Protein AF-A0A9E3A0W8-F1 (afdb_monomer)

Radius of gyration: 18.2 Å; Cα contacts (8 Å, |Δi|>4): 150; chains: 1; bounding box: 47×39×43 Å

Nearest PDB structures (foldseek):
  2xev-assembly1_A  TM=6.166E-01  e=9.608E-02  Xanthomonas campestris
  2yq8-assembly1_A  TM=6.195E-01  e=2.662E-01  Homo sapiens
  8rte-assembly1_B  TM=5.920E-01  e=1.754E+00  Bacillus phage phi105
  8rte-assembly1_A  TM=5.473E-01  e=1.584E+00  Bacillus phage phi105
  3u3w-assembly1_B  TM=3.794E-01  e=1.505E+00  Bacillus thuringiensis Bt407

Structure (mmCIF, N/CA/C/O backbone):
data_AF-A0A9E3A0W8-F1
#
_entry.id   AF-A0A9E3A0W8-F1
#
loop_
_atom_site.group_PDB
_atom_site.id
_atom_site.type_symbol
_atom_site.label_atom_id
_atom_site.labe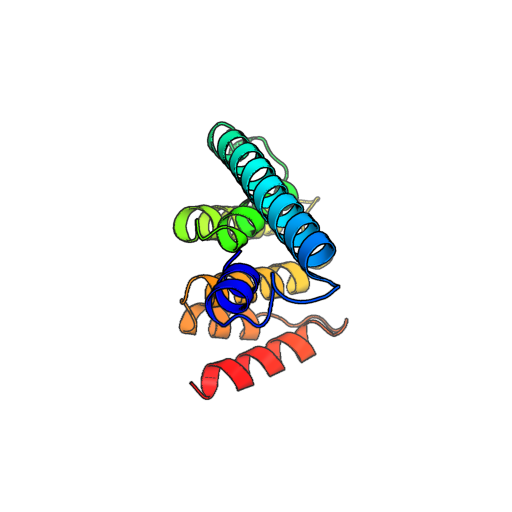l_alt_id
_atom_site.label_comp_id
_atom_site.label_asym_id
_atom_site.label_entity_id
_atom_site.label_seq_id
_atom_site.pdbx_PDB_ins_code
_atom_site.Cartn_x
_atom_site.Cartn_y
_atom_site.Cartn_z
_atom_site.occupancy
_atom_site.B_iso_or_equiv
_atom_site.auth_seq_id
_atom_site.auth_comp_id
_atom_site.auth_asym_id
_atom_site.auth_atom_id
_atom_site.pdbx_PDB_model_num
ATOM 1 N N . ALA A 1 1 ? -13.339 4.392 9.571 1.00 54.12 1 ALA A N 1
ATOM 2 C CA . ALA A 1 1 ? -14.735 4.659 9.998 1.00 54.12 1 ALA A CA 1
ATOM 3 C C . ALA A 1 1 ? -15.649 3.419 9.980 1.00 54.12 1 ALA A C 1
ATOM 5 O O . ALA A 1 1 ? -16.328 3.184 10.971 1.00 54.12 1 ALA A O 1
ATOM 6 N N . ARG A 1 2 ? -15.629 2.569 8.933 1.00 58.00 2 ARG A N 1
ATOM 7 C CA . ARG A 1 2 ? -16.637 1.497 8.716 1.00 58.00 2 ARG A CA 1
ATOM 8 C C . ARG A 1 2 ? -16.939 0.543 9.889 1.00 58.00 2 ARG A C 1
ATOM 10 O O . ARG A 1 2 ? -18.065 0.070 9.966 1.00 58.00 2 ARG A O 1
ATOM 17 N N . VAL A 1 3 ? -15.990 0.223 10.772 1.00 57.41 3 VAL A N 1
ATOM 18 C CA . VAL A 1 3 ? -16.227 -0.721 11.891 1.00 57.41 3 VAL A CA 1
ATOM 19 C C . VAL A 1 3 ? -16.874 -0.042 13.105 1.00 57.41 3 VAL A C 1
ATOM 21 O O . VAL A 1 3 ? -17.773 -0.613 13.714 1.00 57.41 3 VAL A O 1
ATOM 24 N N . ILE A 1 4 ? -16.473 1.192 13.424 1.00 57.75 4 ILE A N 1
ATOM 25 C CA . ILE A 1 4 ? -17.001 1.944 14.576 1.00 57.75 4 ILE A CA 1
ATOM 26 C C . ILE A 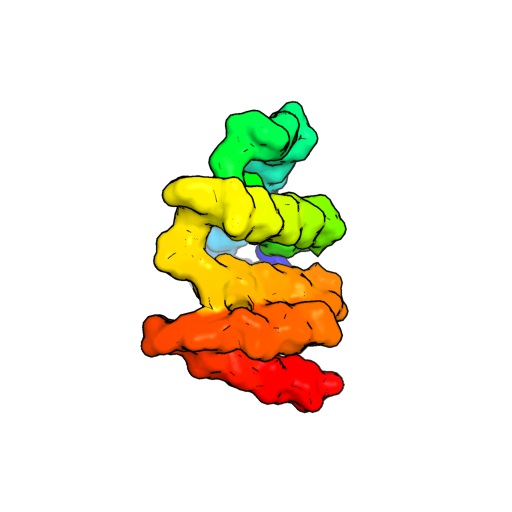1 4 ? -18.465 2.324 14.333 1.00 57.75 4 ILE A C 1
ATOM 28 O O . ILE A 1 4 ? -19.300 2.150 15.217 1.00 57.75 4 ILE A O 1
ATOM 32 N N . ASP A 1 5 ? -18.794 2.769 13.117 1.00 60.03 5 ASP A N 1
ATOM 33 C CA . ASP A 1 5 ? -20.168 3.136 12.763 1.00 60.03 5 ASP A CA 1
ATOM 34 C C . ASP A 1 5 ? -21.115 1.928 12.803 1.00 60.03 5 ASP A C 1
ATOM 36 O O . ASP A 1 5 ? -22.230 2.038 13.311 1.00 60.03 5 ASP A O 1
ATOM 40 N N . LYS A 1 6 ? -20.649 0.748 12.367 1.00 59.41 6 LYS A N 1
ATOM 41 C CA . LYS A 1 6 ? -21.406 -0.508 12.489 1.00 59.41 6 LYS A CA 1
ATOM 42 C C . LYS A 1 6 ? -21.634 -0.913 13.948 1.00 59.41 6 LYS A C 1
ATOM 44 O O . LYS A 1 6 ? -22.727 -1.356 14.280 1.00 59.41 6 LYS A O 1
ATOM 49 N N . GLY A 1 7 ? -20.645 -0.724 14.826 1.00 57.78 7 GLY A N 1
ATOM 50 C CA . GLY A 1 7 ? -20.797 -0.993 16.261 1.00 57.78 7 GLY A CA 1
ATOM 51 C C . GLY A 1 7 ? -21.813 -0.071 16.948 1.00 57.78 7 GLY A C 1
ATOM 52 O O . GLY A 1 7 ? -22.552 -0.521 17.816 1.00 57.78 7 GLY A O 1
ATOM 53 N N . TYR A 1 8 ? -21.906 1.192 16.519 1.00 57.50 8 TYR A N 1
ATOM 54 C CA . TYR A 1 8 ? -22.933 2.134 16.982 1.00 57.50 8 TYR A CA 1
ATOM 55 C C . TYR A 1 8 ? -24.331 1.793 16.454 1.00 57.50 8 TYR A C 1
ATOM 57 O O . TYR A 1 8 ? -25.293 1.812 17.216 1.00 57.50 8 TYR A O 1
ATOM 65 N N . GLN A 1 9 ? -24.454 1.455 15.166 1.00 62.62 9 GLN A N 1
ATOM 66 C CA . GLN A 1 9 ? -25.736 1.052 14.574 1.00 62.62 9 GLN A CA 1
ATOM 67 C C . GLN A 1 9 ? -26.283 -0.246 15.178 1.00 62.62 9 GLN A C 1
ATOM 69 O O . GLN A 1 9 ? -27.491 -0.386 15.327 1.00 62.62 9 GLN A O 1
ATOM 74 N N . ALA A 1 10 ? -25.403 -1.171 15.562 1.00 67.25 10 ALA A N 1
ATOM 75 C CA . ALA A 1 10 ? -25.775 -2.408 16.239 1.00 67.25 10 ALA A CA 1
ATOM 76 C C . ALA A 1 10 ? -26.041 -2.237 17.752 1.00 67.25 10 ALA A C 1
ATOM 78 O O . ALA A 1 10 ? -26.285 -3.226 18.435 1.00 67.25 10 ALA A O 1
ATOM 79 N N . GLY A 1 11 ? -25.948 -1.017 18.303 1.00 53.78 11 GLY A N 1
ATOM 80 C CA . GLY A 1 11 ? -26.167 -0.742 19.732 1.00 53.78 11 GLY A CA 1
ATOM 81 C C . GLY A 1 11 ? -25.083 -1.281 20.678 1.00 53.78 11 GLY A C 1
ATOM 82 O O . GLY A 1 11 ? -25.198 -1.110 21.891 1.00 53.78 11 GLY A O 1
ATOM 83 N N . LEU A 1 12 ? -24.027 -1.894 20.130 1.00 56.53 12 LEU A N 1
ATOM 84 C CA . LEU A 1 12 ? -22.868 -2.444 20.847 1.00 56.53 12 LEU A CA 1
ATOM 85 C C . LEU A 1 12 ? -21.908 -1.347 21.340 1.00 56.53 12 LEU A C 1
ATOM 87 O O . LEU A 1 12 ? -21.158 -1.556 22.288 1.00 56.53 12 LEU A O 1
ATOM 91 N N . LEU A 1 13 ? -21.920 -0.179 20.690 1.00 44.94 13 LEU A N 1
ATOM 92 C CA . LEU A 1 13 ? -21.174 1.021 21.070 1.00 44.94 13 LEU A CA 1
ATOM 93 C C . LEU A 1 13 ? -22.152 2.188 21.270 1.00 44.94 13 LEU A C 1
ATOM 95 O O . LEU A 1 13 ? -23.168 2.282 20.588 1.00 44.94 13 LEU A O 1
ATOM 99 N N . GLY A 1 14 ? -21.833 3.113 22.179 1.00 55.09 14 GLY A N 1
ATOM 100 C CA . GLY A 1 14 ? -22.675 4.286 22.462 1.00 55.09 14 GLY A CA 1
ATOM 101 C C . GLY A 1 14 ? -23.791 4.097 23.495 1.00 55.09 14 GLY A C 1
ATOM 102 O O . GLY A 1 14 ? -24.554 5.033 23.712 1.00 55.09 14 GLY A O 1
ATOM 103 N N . THR A 1 15 ? -23.862 2.941 24.155 1.00 54.00 15 THR A N 1
ATOM 104 C CA . THR A 1 15 ? -24.826 2.618 25.221 1.00 54.00 15 THR A CA 1
ATOM 105 C C . THR A 1 15 ? -24.088 2.167 26.497 1.00 54.00 15 THR A C 1
ATOM 107 O O . THR A 1 15 ? -22.899 1.843 26.446 1.00 54.00 15 THR A O 1
ATOM 110 N N . GLY A 1 16 ? -24.758 2.195 27.657 1.00 59.03 16 GLY A N 1
ATOM 111 C CA . GLY A 1 16 ? -24.183 1.772 28.946 1.00 59.03 16 GLY A CA 1
ATOM 112 C C . GLY A 1 16 ? -23.127 2.723 29.539 1.00 59.03 16 GLY A C 1
ATOM 113 O O . GLY A 1 16 ? -22.932 3.841 29.062 1.00 59.03 16 GLY A O 1
ATOM 114 N N . ALA A 1 17 ? -22.438 2.280 30.598 1.00 63.41 17 ALA A N 1
ATOM 115 C CA . ALA A 1 17 ? -21.474 3.094 31.356 1.00 63.41 17 ALA A CA 1
ATOM 116 C C . ALA A 1 17 ? -20.284 3.606 30.511 1.00 63.41 17 ALA A C 1
ATOM 118 O O . ALA A 1 17 ? -19.724 4.663 30.799 1.00 63.41 17 ALA A O 1
ATOM 119 N N . ASP A 1 18 ? -19.944 2.905 29.425 1.00 46.25 18 ASP A N 1
ATOM 120 C CA . ASP A 1 18 ? -18.837 3.246 28.522 1.00 46.25 18 ASP A CA 1
AT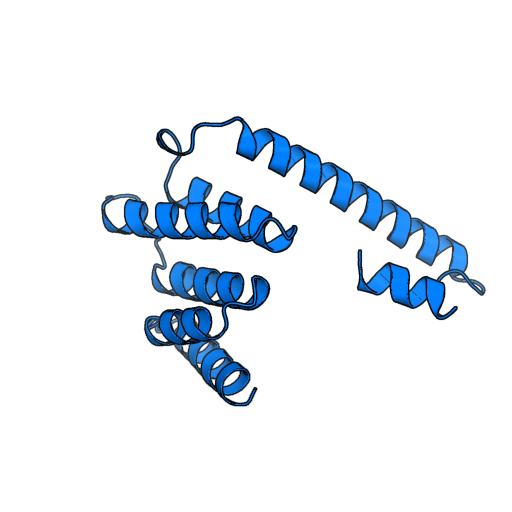OM 121 C C . ASP A 1 18 ? -19.245 4.129 27.326 1.00 46.25 18 ASP A C 1
ATOM 123 O O . ASP A 1 18 ? -18.412 4.461 26.474 1.00 46.25 18 ASP A O 1
ATOM 127 N N . ALA A 1 19 ? -20.505 4.576 27.246 1.00 60.28 19 ALA A N 1
ATOM 128 C CA . ALA A 1 19 ? -21.015 5.381 26.129 1.00 60.28 19 ALA A CA 1
ATOM 129 C C . ALA A 1 19 ? -20.176 6.646 25.853 1.00 60.28 19 ALA A C 1
ATOM 131 O O . ALA A 1 19 ? -19.894 6.977 24.696 1.00 60.28 19 ALA A O 1
ATOM 132 N N . ALA A 1 20 ? -19.706 7.323 26.906 1.00 59.31 20 ALA A N 1
ATOM 133 C CA . ALA A 1 20 ? -18.848 8.502 26.786 1.00 59.31 20 ALA A CA 1
ATOM 134 C C . ALA A 1 20 ? -17.466 8.173 26.186 1.00 59.31 20 ALA A C 1
ATOM 136 O O . ALA A 1 20 ? -16.915 8.958 25.409 1.00 59.31 20 ALA A O 1
ATOM 137 N N . ARG A 1 21 ? -16.911 6.995 26.501 1.00 53.12 21 ARG A N 1
ATOM 138 C CA . ARG A 1 21 ? -15.635 6.511 25.955 1.00 53.12 21 ARG A CA 1
ATOM 139 C C . ARG A 1 21 ? -15.777 6.131 24.482 1.00 53.12 21 ARG A C 1
ATOM 141 O O . ARG A 1 21 ? -14.936 6.521 23.672 1.00 53.12 21 ARG A O 1
ATOM 148 N N . HIS A 1 22 ? -16.870 5.461 24.120 1.00 50.28 22 HIS A N 1
ATOM 149 C CA . HIS A 1 22 ? -17.211 5.165 22.727 1.00 50.28 22 HIS A CA 1
ATOM 150 C C . HIS A 1 22 ? -17.361 6.446 21.894 1.00 50.28 22 HIS A C 1
ATOM 152 O O . HIS A 1 22 ? -16.856 6.513 20.771 1.00 50.28 22 HIS A O 1
ATOM 158 N N . LYS A 1 23 ? -17.968 7.500 22.465 1.00 63.41 23 LYS A N 1
ATOM 159 C CA . LYS A 1 23 ? -18.143 8.781 21.768 1.00 63.41 23 LYS A CA 1
ATOM 160 C C . LYS A 1 23 ? -16.798 9.443 21.472 1.00 63.41 23 LYS A C 1
ATOM 162 O O . LYS A 1 23 ? -16.567 9.863 20.344 1.00 63.41 23 LYS A O 1
ATOM 167 N N . ARG A 1 24 ? -15.878 9.459 22.444 1.00 62.81 24 ARG A N 1
ATOM 168 C CA . ARG A 1 24 ? -14.511 9.973 22.243 1.00 62.81 24 ARG A CA 1
ATOM 169 C C . ARG A 1 24 ? -13.755 9.206 21.156 1.00 62.81 24 ARG A C 1
ATOM 171 O O . ARG A 1 24 ? -13.063 9.827 20.359 1.00 62.81 24 ARG A O 1
ATOM 178 N N . LEU A 1 25 ? -13.907 7.880 21.092 1.00 57.44 25 LEU A N 1
ATOM 179 C CA . LEU A 1 25 ? -13.308 7.062 20.030 1.00 57.44 25 LEU A CA 1
ATOM 180 C C . LEU A 1 25 ? -13.886 7.394 18.648 1.00 57.44 25 LEU A C 1
ATOM 182 O O . LEU A 1 25 ? -13.133 7.488 17.680 1.00 57.44 25 LEU A O 1
ATOM 186 N N . LYS A 1 26 ? -15.202 7.614 18.553 1.00 60.38 26 LYS A N 1
ATOM 187 C CA . LYS A 1 26 ? -15.855 8.045 17.311 1.00 60.38 26 LYS A CA 1
ATOM 188 C C . LYS A 1 26 ? -15.375 9.429 16.867 1.00 60.38 26 LYS A C 1
ATOM 190 O O . LYS A 1 26 ? -15.027 9.598 15.701 1.00 60.38 26 LYS A O 1
ATOM 195 N N . ASP A 1 27 ? -15.302 10.384 17.791 1.00 67.62 27 ASP A N 1
ATOM 196 C CA . ASP A 1 27 ? -14.845 11.751 17.516 1.00 67.62 27 ASP A CA 1
ATOM 197 C C . ASP A 1 27 ? -13.364 11.764 17.077 1.00 67.62 27 ASP A C 1
ATOM 199 O O . ASP A 1 27 ? -13.007 12.435 16.109 1.00 67.62 27 ASP A O 1
ATOM 203 N N . LEU A 1 28 ? -12.512 10.950 17.715 1.00 55.12 28 LEU A N 1
ATOM 204 C CA . LEU A 1 28 ? -11.114 10.755 17.313 1.00 55.12 28 LEU A CA 1
ATOM 205 C C . LEU A 1 28 ? -11.013 10.155 15.902 1.00 55.12 28 LEU A C 1
ATOM 207 O O . LEU A 1 28 ? -10.245 10.637 15.074 1.00 55.12 28 LEU A O 1
ATOM 211 N N . ALA A 1 29 ? -11.812 9.130 15.600 1.00 55.47 29 ALA A N 1
ATOM 212 C CA . ALA A 1 29 ? -11.834 8.518 14.276 1.00 55.47 29 ALA A CA 1
ATOM 213 C C . ALA A 1 29 ? -12.311 9.500 13.192 1.00 55.47 29 ALA A C 1
ATOM 215 O O . ALA A 1 29 ? -11.755 9.512 12.096 1.00 55.47 29 ALA A O 1
ATOM 216 N N . ALA A 1 30 ? -13.309 10.337 13.489 1.00 68.62 30 ALA A N 1
ATOM 217 C CA . ALA A 1 30 ? -13.784 11.376 12.579 1.00 68.62 30 ALA A CA 1
ATOM 218 C C . ALA A 1 30 ? -12.720 12.457 12.336 1.00 68.62 30 ALA A C 1
ATOM 220 O O . ALA A 1 30 ? -12.526 12.876 11.194 1.00 68.62 30 ALA A O 1
ATOM 221 N N . LYS A 1 31 ? -11.998 12.864 13.388 1.00 66.81 31 LYS A N 1
ATOM 222 C CA . LYS A 1 31 ? -10.870 13.793 13.277 1.00 66.81 31 LYS A CA 1
ATOM 223 C C . LYS A 1 31 ? -9.759 13.220 12.396 1.00 66.81 31 LYS A C 1
ATOM 225 O O . LYS A 1 31 ? -9.345 13.887 11.457 1.00 66.81 31 LYS A O 1
ATOM 230 N N . ASN A 1 32 ? -9.357 11.972 12.630 1.00 61.84 32 ASN A N 1
ATOM 231 C CA . ASN A 1 32 ? -8.321 11.318 11.829 1.00 61.84 32 ASN A CA 1
ATOM 232 C C . ASN A 1 32 ? -8.719 11.244 10.346 1.00 61.84 32 ASN A C 1
ATOM 234 O O . ASN A 1 32 ? -7.920 11.581 9.486 1.00 61.84 32 ASN A O 1
ATOM 238 N N . VAL A 1 33 ? -9.983 10.928 10.040 1.00 67.12 33 VAL A N 1
ATOM 239 C CA . VAL A 1 33 ? -10.495 10.953 8.655 1.00 67.12 33 VAL A CA 1
ATOM 240 C C . VAL A 1 33 ? -10.432 12.357 8.036 1.00 67.12 33 VAL A C 1
ATOM 242 O O . VAL A 1 33 ? -10.197 12.495 6.837 1.00 67.12 33 VAL A O 1
ATOM 245 N N . ALA A 1 34 ? -10.676 13.413 8.814 1.00 70.88 34 ALA A N 1
ATOM 246 C CA . ALA A 1 34 ? -10.579 14.787 8.322 1.00 70.88 34 ALA A CA 1
ATOM 247 C C . ALA A 1 34 ? -9.123 15.203 8.055 1.00 70.88 34 ALA A C 1
ATOM 249 O O . ALA A 1 34 ? -8.854 15.864 7.050 1.00 70.88 34 ALA A O 1
ATOM 250 N N . ASP A 1 35 ? -8.199 14.791 8.921 1.00 65.12 35 ASP A N 1
ATOM 251 C CA . ASP A 1 35 ? -6.766 15.037 8.757 1.00 65.12 35 ASP A CA 1
ATOM 252 C C . ASP A 1 35 ? -6.210 14.251 7.554 1.00 65.12 35 ASP A C 1
ATOM 254 O O . ASP A 1 35 ? -5.517 14.827 6.713 1.00 65.12 35 ASP A O 1
ATOM 258 N N . ASP A 1 36 ? -6.633 12.995 7.372 1.00 64.31 36 ASP A N 1
ATOM 259 C CA . ASP A 1 36 ? -6.297 12.177 6.200 1.00 64.31 36 ASP A CA 1
ATOM 260 C C . ASP A 1 36 ? -6.796 12.824 4.898 1.00 64.31 36 ASP A C 1
ATOM 262 O O . ASP A 1 36 ? -6.060 12.920 3.914 1.00 64.31 36 ASP A O 1
ATOM 266 N N . LYS A 1 37 ? -8.027 13.356 4.885 1.00 68.81 37 LYS A N 1
ATOM 267 C CA . LYS A 1 37 ? -8.569 14.089 3.726 1.00 68.81 37 LYS A CA 1
ATOM 268 C C . LYS A 1 37 ? -7.741 15.322 3.365 1.00 68.81 37 LYS A C 1
ATOM 270 O O . LYS A 1 37 ? -7.594 15.605 2.176 1.00 68.81 37 LYS A O 1
ATOM 275 N N . LYS A 1 38 ? -7.213 16.053 4.352 1.00 72.62 38 LYS A N 1
ATOM 276 C CA . LYS A 1 38 ? -6.332 17.208 4.108 1.00 72.62 38 LYS A CA 1
ATOM 277 C C . LYS A 1 38 ? -4.995 16.770 3.523 1.00 72.62 38 LYS A C 1
ATOM 279 O O . LYS A 1 38 ? -4.614 17.279 2.476 1.00 72.62 38 LYS A O 1
ATOM 284 N N . ALA A 1 39 ? -4.349 15.772 4.129 1.00 65.06 39 ALA A N 1
ATOM 285 C CA . ALA A 1 39 ? -3.089 15.221 3.632 1.00 65.06 39 ALA A CA 1
ATOM 286 C C . ALA A 1 39 ? -3.212 14.730 2.179 1.00 65.06 39 ALA A C 1
ATOM 288 O O . ALA A 1 39 ? -2.327 14.947 1.355 1.00 65.06 39 ALA A O 1
ATOM 289 N N . ILE A 1 40 ? -4.355 14.132 1.840 1.00 64.75 40 ILE A N 1
ATOM 290 C CA . ILE A 1 40 ? -4.684 13.723 0.477 1.00 64.75 40 ILE A CA 1
ATOM 291 C C . ILE A 1 40 ? -4.864 14.922 -0.454 1.00 64.75 40 ILE A C 1
ATOM 293 O O . ILE A 1 40 ? -4.300 14.920 -1.543 1.00 64.75 40 ILE A O 1
ATOM 297 N N . ALA A 1 41 ? -5.630 15.940 -0.056 1.00 70.75 41 ALA A N 1
ATOM 298 C CA . ALA A 1 41 ? -5.822 17.139 -0.874 1.00 70.75 41 ALA A CA 1
ATOM 299 C C . ALA A 1 41 ? -4.495 17.866 -1.154 1.00 70.75 41 ALA A C 1
ATOM 301 O O . ALA A 1 41 ? -4.324 18.447 -2.225 1.00 70.75 41 ALA A O 1
ATOM 302 N N . ASP A 1 42 ? -3.552 17.815 -0.216 1.00 68.00 42 ASP A N 1
ATOM 303 C CA . ASP A 1 42 ? -2.225 18.402 -0.385 1.00 68.00 42 ASP A CA 1
ATOM 304 C C . ASP A 1 42 ? -1.325 17.536 -1.278 1.00 68.00 42 ASP A C 1
ATOM 306 O O . ASP A 1 42 ? -0.657 18.070 -2.164 1.00 68.00 42 ASP A O 1
ATOM 310 N N . ALA A 1 43 ? -1.390 16.206 -1.150 1.00 63.16 43 ALA A N 1
ATOM 311 C CA . ALA A 1 43 ? -0.731 15.284 -2.077 1.00 63.16 43 ALA A CA 1
ATOM 312 C C . ALA A 1 43 ? -1.272 15.410 -3.515 1.00 63.16 43 ALA A C 1
ATOM 314 O O . ALA A 1 43 ? -0.537 15.208 -4.477 1.00 63.16 43 ALA A O 1
ATOM 315 N N . GLU A 1 44 ? -2.547 15.777 -3.694 1.00 65.62 44 GLU A N 1
ATOM 316 C CA . GLU A 1 44 ? -3.148 15.949 -5.019 1.00 65.62 44 GLU A CA 1
ATOM 317 C C . GLU A 1 44 ? -2.678 17.202 -5.768 1.00 65.62 44 GLU A C 1
ATOM 319 O O . GLU A 1 44 ? -2.728 17.196 -6.998 1.00 65.62 44 GLU A O 1
ATOM 324 N N . LYS A 1 45 ? -2.218 18.236 -5.054 1.00 69.50 45 LYS A N 1
ATOM 325 C CA . LYS A 1 45 ? -1.753 19.514 -5.625 1.00 69.50 45 LYS A CA 1
ATOM 326 C C . LYS A 1 45 ? -0.269 19.524 -5.984 1.00 69.50 45 LYS A C 1
ATOM 328 O O . LYS A 1 45 ? 0.196 20.468 -6.614 1.00 69.50 45 LYS A O 1
ATOM 333 N N . GLN A 1 46 ? 0.485 18.529 -5.531 1.00 62.91 46 GLN A N 1
ATOM 334 C CA . GLN A 1 46 ? 1.935 18.497 -5.679 1.00 62.91 46 GLN A CA 1
ATOM 335 C C . GLN A 1 46 ? 2.333 17.604 -6.854 1.00 62.91 46 GLN A C 1
ATOM 337 O O . GLN A 1 46 ? 1.821 16.497 -6.992 1.00 62.91 46 GLN A O 1
ATOM 342 N N . ASP A 1 47 ? 3.264 18.078 -7.683 1.00 66.94 47 ASP A N 1
ATOM 343 C CA . ASP A 1 47 ? 3.833 17.288 -8.775 1.00 66.94 47 ASP A CA 1
ATOM 344 C C . ASP A 1 47 ? 4.732 16.174 -8.199 1.00 66.94 47 ASP A C 1
ATOM 346 O O . ASP A 1 47 ? 5.763 16.475 -7.581 1.00 66.94 47 ASP A O 1
ATOM 350 N N . PRO A 1 48 ? 4.373 14.886 -8.364 1.00 65.12 48 PRO A N 1
ATOM 351 C CA . PRO A 1 48 ? 5.174 13.777 -7.857 1.00 65.12 48 PRO A CA 1
ATOM 352 C C . PRO A 1 48 ? 6.526 13.644 -8.574 1.00 65.12 48 PRO A C 1
ATOM 354 O O . PRO A 1 48 ? 7.409 12.961 -8.061 1.00 65.12 48 PRO A O 1
ATOM 357 N N . SER A 1 49 ? 6.723 14.304 -9.720 1.00 66.12 49 SER A N 1
ATOM 358 C CA . SER A 1 49 ? 7.942 14.208 -10.537 1.00 66.12 49 SER A CA 1
ATOM 359 C C . SER A 1 49 ? 9.186 14.794 -9.858 1.00 66.12 49 SER A C 1
ATOM 361 O O . SER A 1 49 ? 10.296 14.371 -10.165 1.00 66.12 49 SER A O 1
ATOM 363 N N . ASN A 1 50 ? 9.009 15.711 -8.898 1.00 66.88 50 ASN A N 1
ATOM 364 C CA . ASN A 1 50 ? 10.102 16.321 -8.126 1.00 66.88 50 ASN A CA 1
ATOM 365 C C . ASN A 1 50 ? 10.350 15.640 -6.767 1.00 66.88 50 ASN A C 1
ATOM 367 O O . ASN A 1 50 ? 11.190 16.098 -5.991 1.00 66.88 50 ASN A O 1
ATOM 371 N N . LYS A 1 51 ? 9.602 14.581 -6.437 1.00 71.81 51 LYS A N 1
ATOM 372 C CA . LYS A 1 51 ? 9.691 13.894 -5.143 1.00 71.81 51 LYS A CA 1
ATOM 373 C C . LYS A 1 51 ? 10.539 12.627 -5.244 1.00 71.81 51 LYS A C 1
ATOM 375 O O . LYS A 1 51 ? 10.563 11.955 -6.271 1.00 71.81 51 LYS A O 1
ATOM 380 N N . ASP A 1 52 ? 11.186 12.258 -4.135 1.00 80.69 52 ASP A N 1
ATOM 381 C CA . ASP A 1 52 ? 11.856 10.958 -4.032 1.00 80.69 52 ASP A CA 1
ATOM 382 C C . ASP A 1 52 ? 10.851 9.810 -4.228 1.00 80.69 52 ASP A C 1
ATOM 384 O O . ASP A 1 52 ? 9.704 9.859 -3.768 1.00 80.69 52 ASP A O 1
ATOM 388 N N . ALA A 1 53 ? 11.306 8.750 -4.892 1.00 84.19 53 ALA A N 1
ATOM 389 C CA . ALA A 1 53 ? 10.492 7.605 -5.270 1.00 84.19 53 ALA A CA 1
ATOM 390 C C . ALA A 1 53 ? 9.778 6.934 -4.078 1.00 84.19 53 ALA A C 1
ATOM 392 O O . ALA A 1 53 ? 8.641 6.475 -4.220 1.00 84.19 53 ALA A O 1
ATOM 393 N N . LYS A 1 54 ? 10.395 6.913 -2.884 1.00 84.94 54 LYS A N 1
ATOM 394 C CA . LYS A 1 54 ? 9.764 6.382 -1.661 1.00 84.94 54 LYS A CA 1
ATOM 395 C C . LYS A 1 54 ? 8.625 7.269 -1.180 1.00 84.94 54 LYS A C 1
ATOM 397 O O . LYS A 1 54 ? 7.609 6.751 -0.722 1.00 84.94 54 LYS A O 1
ATOM 402 N N . THR A 1 55 ? 8.780 8.586 -1.286 1.00 85.31 55 THR A N 1
ATOM 403 C CA . THR A 1 55 ? 7.739 9.547 -0.904 1.00 85.31 55 THR A CA 1
ATOM 404 C C . THR A 1 55 ? 6.512 9.375 -1.788 1.00 85.31 55 THR A C 1
ATOM 406 O O . THR A 1 55 ? 5.415 9.192 -1.265 1.00 85.31 55 THR A O 1
ATOM 409 N N . VAL A 1 56 ? 6.704 9.320 -3.112 1.00 87.69 56 VAL A N 1
ATOM 410 C CA . VAL A 1 56 ? 5.612 9.080 -4.072 1.00 87.69 56 VAL A CA 1
ATOM 411 C C . VAL A 1 56 ? 4.901 7.756 -3.771 1.00 87.69 56 VAL A C 1
ATOM 413 O O . VAL A 1 56 ? 3.672 7.702 -3.729 1.00 87.69 56 VAL A O 1
ATOM 416 N N . PHE A 1 57 ? 5.666 6.699 -3.490 1.00 90.00 57 PHE A N 1
ATOM 417 C CA . PHE A 1 57 ? 5.115 5.390 -3.148 1.00 90.00 57 PHE A CA 1
ATOM 418 C C . PHE A 1 57 ? 4.267 5.413 -1.867 1.00 90.00 57 PHE A C 1
ATOM 420 O O . PHE A 1 57 ? 3.150 4.897 -1.849 1.00 90.00 57 PHE A O 1
ATOM 427 N N . ASN A 1 58 ? 4.771 6.026 -0.795 1.00 88.38 58 ASN A N 1
ATOM 428 C CA . ASN A 1 58 ? 4.075 6.072 0.492 1.00 88.38 58 ASN A CA 1
ATOM 429 C C . ASN A 1 58 ? 2.810 6.943 0.439 1.00 88.38 58 ASN A C 1
ATOM 431 O O . ASN A 1 58 ? 1.779 6.558 0.991 1.00 88.38 58 ASN A O 1
ATOM 435 N N . GLU A 1 59 ? 2.856 8.080 -0.259 1.00 88.06 59 GLU A N 1
ATOM 436 C CA . GLU A 1 59 ? 1.670 8.911 -0.509 1.00 88.06 59 GLU A CA 1
ATOM 437 C C . GLU A 1 59 ? 0.619 8.148 -1.327 1.00 88.06 59 GLU A C 1
ATOM 439 O O . GLU A 1 59 ? -0.566 8.169 -0.989 1.00 88.06 59 GLU A O 1
ATOM 444 N N . GLY A 1 60 ? 1.056 7.399 -2.345 1.00 89.75 60 GLY A N 1
ATOM 445 C CA . GLY A 1 60 ? 0.193 6.504 -3.110 1.00 89.75 60 GLY A CA 1
ATOM 446 C C . GLY A 1 60 ? -0.506 5.466 -2.231 1.00 89.75 60 GLY A C 1
ATOM 447 O O . GLY A 1 60 ? -1.716 5.265 -2.341 1.00 89.75 60 GLY A O 1
ATOM 448 N N . PHE A 1 61 ? 0.219 4.861 -1.289 1.00 91.06 61 PHE A N 1
ATOM 449 C CA . PHE A 1 61 ? -0.370 3.898 -0.361 1.00 91.06 61 PHE A CA 1
ATOM 450 C C . PHE A 1 61 ? -1.424 4.532 0.556 1.00 91.06 61 PHE A C 1
ATOM 452 O O . PHE A 1 61 ? -2.503 3.964 0.732 1.00 91.06 61 PHE A O 1
ATOM 459 N N . ASN A 1 62 ? -1.167 5.737 1.075 1.00 87.25 62 ASN A N 1
ATOM 460 C CA . ASN A 1 62 ? -2.138 6.479 1.885 1.00 87.25 62 ASN A CA 1
ATOM 461 C C . ASN A 1 62 ? -3.432 6.782 1.114 1.00 87.25 62 ASN A C 1
ATOM 463 O O . ASN A 1 62 ? -4.519 6.721 1.690 1.00 87.25 62 ASN A O 1
ATOM 467 N N . LEU A 1 63 ? -3.339 7.063 -0.190 1.00 88.50 63 LEU A N 1
ATOM 468 C CA . LEU A 1 63 ? -4.513 7.250 -1.046 1.00 88.50 63 LEU A CA 1
ATOM 469 C C . LEU A 1 63 ? -5.342 5.966 -1.171 1.00 88.50 63 LEU A C 1
ATOM 471 O O . LEU A 1 63 ? -6.563 6.028 -1.039 1.00 88.50 63 LEU A O 1
ATOM 475 N N . VAL A 1 64 ? -4.701 4.808 -1.368 1.00 91.00 64 VAL A N 1
ATOM 476 C CA . VAL A 1 64 ? -5.403 3.510 -1.423 1.00 91.00 64 VAL A CA 1
ATOM 477 C C . VAL A 1 64 ? -6.101 3.199 -0.095 1.00 91.00 64 VAL A C 1
ATOM 479 O O . VAL A 1 64 ? -7.255 2.781 -0.090 1.00 91.00 64 VAL A O 1
ATOM 482 N N . LEU A 1 65 ? -5.453 3.469 1.045 1.00 85.44 65 LEU A N 1
ATOM 483 C CA . LEU A 1 65 ? -6.064 3.293 2.373 1.00 85.44 65 LEU A CA 1
ATOM 484 C C . LEU A 1 65 ? -7.307 4.175 2.595 1.00 85.44 65 LEU A C 1
ATOM 486 O O . LEU A 1 65 ? -8.143 3.856 3.439 1.00 85.44 65 LEU A O 1
ATOM 490 N N . ASN A 1 66 ? -7.439 5.256 1.828 1.00 85.44 66 ASN A N 1
ATOM 491 C CA . ASN A 1 66 ? -8.550 6.202 1.873 1.00 85.44 66 ASN A CA 1
ATOM 492 C C . ASN A 1 66 ? -9.524 6.039 0.690 1.00 85.44 66 ASN A C 1
ATOM 494 O O . ASN A 1 66 ? -10.165 7.004 0.275 1.00 85.44 66 ASN A O 1
ATOM 498 N N . ASP A 1 67 ? -9.625 4.827 0.131 1.00 85.62 67 ASP A N 1
ATOM 499 C CA . ASP A 1 67 ? -10.499 4.459 -0.993 1.00 85.62 67 ASP A CA 1
ATOM 500 C C . ASP A 1 67 ? -10.203 5.221 -2.320 1.00 85.62 67 ASP A C 1
ATOM 502 O O . ASP A 1 67 ? -10.917 5.050 -3.312 1.00 85.62 67 ASP A O 1
ATOM 506 N N . LYS A 1 68 ? -9.122 6.018 -2.415 1.00 88.88 68 LYS A N 1
ATOM 507 C CA . LYS A 1 68 ? -8.675 6.692 -3.658 1.00 88.88 68 LYS A CA 1
ATOM 508 C C . LYS A 1 68 ? -7.783 5.777 -4.505 1.00 88.88 68 LYS A C 1
ATOM 510 O O . LYS A 1 68 ? -6.657 6.114 -4.876 1.00 88.88 68 LYS A O 1
ATOM 515 N N . ASN A 1 69 ? -8.320 4.606 -4.829 1.00 91.31 69 ASN A N 1
ATOM 516 C CA . ASN A 1 69 ? -7.561 3.459 -5.328 1.00 91.31 69 ASN A CA 1
ATOM 517 C C . ASN A 1 69 ? -6.815 3.716 -6.644 1.00 91.31 69 ASN A C 1
ATOM 519 O O . ASN A 1 69 ? -5.633 3.404 -6.737 1.00 91.31 69 ASN A O 1
ATOM 523 N N . ALA A 1 70 ? -7.466 4.301 -7.655 1.00 90.50 70 ALA A N 1
ATOM 524 C CA . ALA A 1 70 ? -6.855 4.485 -8.976 1.00 90.50 70 ALA A CA 1
ATOM 525 C C . ALA A 1 70 ? -5.609 5.388 -8.928 1.00 90.50 70 ALA A C 1
ATOM 527 O O . ALA A 1 70 ? -4.547 5.012 -9.421 1.00 90.50 70 ALA A O 1
ATOM 528 N N . LYS A 1 71 ? -5.724 6.555 -8.278 1.00 88.19 71 LYS A N 1
ATOM 529 C CA . LYS A 1 71 ? -4.604 7.492 -8.121 1.00 88.19 71 LYS A CA 1
ATOM 530 C C . LYS A 1 71 ? -3.522 6.922 -7.204 1.00 88.19 71 LYS A C 1
ATOM 532 O O . LYS A 1 71 ? -2.341 7.027 -7.521 1.00 88.19 71 LYS A O 1
ATOM 537 N N . GLY A 1 72 ? -3.925 6.298 -6.096 1.00 90.19 72 GLY A N 1
ATOM 538 C CA . GLY A 1 72 ? -2.990 5.707 -5.145 1.00 90.19 72 GLY A CA 1
ATOM 539 C C . GLY A 1 72 ? -2.133 4.600 -5.757 1.00 90.19 72 GLY A C 1
ATOM 540 O O . GLY A 1 72 ? -0.911 4.637 -5.627 1.00 90.19 72 GLY A O 1
ATOM 541 N N . LEU A 1 73 ? -2.748 3.672 -6.497 1.00 94.88 73 LEU A N 1
ATOM 542 C CA . LEU A 1 73 ? -2.025 2.608 -7.198 1.00 94.88 73 LEU A CA 1
ATOM 543 C C . LEU A 1 73 ? -1.065 3.165 -8.253 1.00 94.88 73 LEU A C 1
ATOM 545 O O . LEU A 1 73 ? 0.095 2.767 -8.266 1.00 94.88 73 LEU A O 1
ATOM 549 N N . ALA A 1 74 ? -1.500 4.136 -9.063 1.00 92.75 74 ALA A N 1
ATOM 550 C CA . ALA A 1 74 ? -0.638 4.763 -10.066 1.00 92.75 74 ALA A CA 1
ATOM 551 C C . ALA A 1 74 ? 0.615 5.405 -9.438 1.00 92.75 74 ALA A C 1
ATOM 553 O O . ALA A 1 74 ? 1.723 5.237 -9.947 1.00 92.75 74 ALA A O 1
ATOM 554 N N . MET A 1 75 ? 0.466 6.085 -8.295 1.00 91.25 75 MET A N 1
ATOM 555 C CA . MET A 1 75 ? 1.598 6.660 -7.559 1.00 91.25 75 MET A CA 1
ATOM 556 C C . MET A 1 75 ? 2.517 5.582 -6.969 1.00 91.25 75 MET A C 1
ATOM 558 O O . MET A 1 75 ? 3.738 5.706 -7.046 1.00 91.25 75 MET A O 1
ATOM 562 N N . MET A 1 76 ? 1.966 4.497 -6.418 1.00 92.44 76 MET A N 1
ATOM 563 C CA . MET A 1 76 ? 2.783 3.382 -5.926 1.00 92.44 76 MET A CA 1
ATOM 564 C C . MET A 1 76 ? 3.563 2.697 -7.054 1.00 92.44 76 MET A C 1
ATOM 566 O O . MET A 1 76 ? 4.753 2.429 -6.906 1.00 92.44 76 MET A O 1
ATOM 570 N N . GLU A 1 77 ? 2.935 2.446 -8.200 1.00 92.75 77 GLU A N 1
ATOM 571 C CA . GLU A 1 77 ? 3.603 1.885 -9.379 1.00 92.75 77 GLU A CA 1
ATOM 572 C C . GLU A 1 77 ? 4.713 2.814 -9.888 1.00 92.75 77 GLU A C 1
ATOM 574 O O . GLU A 1 77 ? 5.829 2.358 -10.149 1.00 92.75 77 GLU A O 1
ATOM 579 N N . GLN A 1 78 ? 4.444 4.123 -9.959 1.00 89.38 78 GLN A N 1
ATOM 580 C CA . GLN A 1 78 ? 5.434 5.134 -10.330 1.00 89.38 78 GLN A CA 1
ATOM 581 C C . GLN A 1 78 ? 6.615 5.142 -9.355 1.00 89.38 78 GLN A C 1
ATOM 583 O O . GLN A 1 78 ? 7.761 5.066 -9.790 1.00 89.38 78 GLN A O 1
ATOM 588 N N . GLY A 1 79 ? 6.357 5.188 -8.046 1.00 88.38 79 GLY A N 1
ATOM 589 C CA . GLY A 1 79 ? 7.404 5.163 -7.027 1.00 88.38 79 GLY A CA 1
ATOM 590 C C . GLY A 1 79 ? 8.251 3.890 -7.103 1.00 88.38 79 GLY A C 1
ATOM 591 O O . GLY A 1 79 ? 9.478 3.957 -7.054 1.00 88.38 79 GLY A O 1
ATOM 592 N N . LEU A 1 80 ? 7.627 2.727 -7.313 1.00 88.25 80 LEU A N 1
ATOM 593 C CA . LEU A 1 80 ? 8.344 1.460 -7.474 1.00 88.25 80 LEU A CA 1
ATOM 594 C C . LEU A 1 80 ? 9.213 1.440 -8.742 1.00 88.25 80 LEU A C 1
ATOM 596 O O . LEU A 1 80 ? 10.376 1.039 -8.678 1.00 88.25 80 LEU A O 1
ATOM 600 N N . LYS A 1 81 ? 8.679 1.920 -9.871 1.00 87.00 81 LYS A N 1
ATOM 601 C CA . LYS A 1 81 ? 9.396 2.007 -11.152 1.00 87.00 81 LYS A CA 1
ATOM 602 C C . LYS A 1 81 ? 10.579 2.972 -11.078 1.00 87.00 81 LYS A C 1
ATOM 604 O O . LYS A 1 81 ? 11.681 2.615 -11.484 1.00 87.00 81 LYS A O 1
ATOM 609 N N . THR A 1 82 ? 10.375 4.170 -10.536 1.00 78.62 82 THR A N 1
ATOM 610 C CA . THR A 1 82 ? 11.426 5.192 -10.416 1.00 78.62 82 THR A CA 1
ATOM 611 C C . THR A 1 82 ? 12.522 4.760 -9.443 1.00 78.62 82 THR A C 1
ATOM 613 O O . THR A 1 82 ? 13.699 4.996 -9.703 1.00 78.62 82 THR A O 1
ATOM 616 N N . ALA A 1 83 ? 12.175 4.057 -8.360 1.00 77.38 83 ALA A N 1
ATOM 617 C CA . ALA A 1 83 ? 13.163 3.519 -7.428 1.00 77.38 83 ALA A CA 1
ATOM 618 C C . ALA A 1 83 ? 14.050 2.424 -8.041 1.00 77.38 83 ALA A C 1
ATOM 620 O O . ALA A 1 83 ? 15.214 2.326 -7.664 1.00 77.38 83 ALA A O 1
ATOM 621 N N . GLY A 1 84 ? 13.524 1.620 -8.974 1.00 61.38 84 GLY A N 1
ATOM 622 C CA . GLY A 1 84 ? 14.305 0.625 -9.722 1.00 61.38 84 GLY A CA 1
ATOM 623 C C . GLY A 1 84 ? 15.364 1.235 -10.647 1.00 61.38 84 GLY A C 1
ATOM 624 O O . GLY A 1 84 ? 16.304 0.549 -11.032 1.00 61.38 84 GLY A O 1
ATOM 625 N N . ASN A 1 85 ? 15.241 2.531 -10.945 1.00 56.34 85 ASN A N 1
ATOM 626 C CA . ASN A 1 85 ? 16.118 3.271 -11.848 1.00 56.34 85 ASN A CA 1
ATOM 627 C C . ASN A 1 85 ? 17.065 4.246 -11.112 1.00 56.34 85 ASN A C 1
ATOM 629 O O . ASN A 1 85 ? 17.714 5.055 -11.770 1.00 56.34 85 ASN A O 1
ATOM 633 N N . SER A 1 86 ? 17.141 4.217 -9.770 1.00 53.53 86 SER A N 1
ATOM 634 C CA . SER A 1 86 ? 17.889 5.207 -8.973 1.00 53.53 86 SER A CA 1
ATOM 635 C C . SER A 1 86 ? 18.832 4.589 -7.931 1.00 53.53 86 SER A C 1
ATOM 637 O O . SER A 1 86 ? 18.519 3.581 -7.299 1.00 53.53 86 SER A O 1
ATOM 639 N N . ALA A 1 87 ? 19.953 5.274 -7.669 1.00 44.56 87 ALA A N 1
ATOM 640 C CA . ALA A 1 87 ? 20.906 4.971 -6.595 1.00 44.56 87 ALA A CA 1
ATOM 641 C C . ALA A 1 87 ? 20.305 5.093 -5.171 1.00 44.56 87 ALA A C 1
ATOM 643 O O . ALA A 1 87 ? 20.863 4.552 -4.219 1.00 44.56 87 ALA A O 1
ATOM 644 N N . SER A 1 88 ? 19.153 5.764 -5.011 1.00 51.81 88 SER A N 1
ATOM 645 C CA . SER A 1 88 ? 18.417 5.941 -3.742 1.00 51.81 88 SER A CA 1
ATOM 646 C C . SER A 1 88 ? 17.238 4.971 -3.551 1.00 51.81 88 SER A C 1
ATOM 648 O O . SER A 1 88 ? 16.402 5.179 -2.660 1.00 51.81 88 SER A O 1
ATOM 650 N N . GLY A 1 89 ? 17.170 3.911 -4.367 1.00 60.28 89 GLY A N 1
ATOM 651 C CA . GLY A 1 89 ? 16.077 2.938 -4.424 1.00 60.28 89 GLY A CA 1
ATOM 652 C C . GLY A 1 89 ? 15.650 2.321 -3.081 1.00 60.28 89 GLY A C 1
ATOM 653 O O . GLY A 1 89 ? 16.227 2.544 -2.007 1.00 60.28 89 GLY A O 1
ATOM 654 N N . PHE A 1 90 ? 14.565 1.544 -3.100 1.00 68.31 90 PHE A N 1
ATOM 655 C CA . PHE A 1 90 ? 14.091 0.859 -1.896 1.00 68.31 90 PHE A CA 1
ATOM 656 C C . PHE A 1 90 ? 15.195 -0.039 -1.337 1.00 68.31 90 PHE A C 1
ATOM 658 O O . PHE A 1 90 ? 15.597 -1.001 -1.977 1.00 68.31 90 PHE A O 1
ATOM 665 N N . ARG A 1 91 ? 15.629 0.227 -0.096 1.00 70.06 91 ARG A N 1
ATOM 666 C CA . ARG A 1 91 ? 16.585 -0.636 0.621 1.00 70.06 91 ARG A CA 1
ATOM 667 C C . ARG A 1 91 ? 16.057 -2.071 0.767 1.00 70.06 91 ARG A C 1
ATOM 669 O O . ARG A 1 91 ? 16.832 -2.996 0.960 1.00 70.06 91 ARG A O 1
ATOM 676 N N . ARG A 1 92 ? 14.731 -2.233 0.690 1.00 71.81 92 ARG A N 1
ATOM 677 C CA . ARG A 1 92 ? 14.000 -3.504 0.710 1.00 71.81 92 ARG A CA 1
ATOM 678 C C . ARG A 1 92 ? 12.986 -3.504 -0.443 1.00 71.81 92 ARG A C 1
ATOM 680 O O . ARG A 1 92 ? 11.823 -3.161 -0.224 1.00 71.81 92 ARG A O 1
ATOM 687 N N . PRO A 1 93 ? 13.404 -3.820 -1.679 1.00 80.62 93 PRO A N 1
ATOM 688 C CA . PRO A 1 93 ? 12.520 -3.751 -2.844 1.00 80.62 93 PRO A CA 1
ATOM 689 C C . PRO A 1 93 ? 11.361 -4.752 -2.747 1.00 80.62 93 PRO A C 1
ATOM 691 O O . PRO A 1 93 ? 10.237 -4.441 -3.133 1.00 80.62 93 PRO A O 1
ATOM 694 N N . ASP A 1 94 ? 11.592 -5.920 -2.147 1.00 79.31 94 ASP A N 1
ATOM 695 C CA . ASP A 1 94 ? 10.550 -6.927 -1.927 1.00 79.31 94 ASP A CA 1
ATOM 696 C C . ASP A 1 94 ? 9.484 -6.488 -0.915 1.00 79.31 94 ASP A C 1
ATOM 698 O O . ASP A 1 94 ? 8.316 -6.838 -1.065 1.00 79.31 94 ASP A O 1
ATOM 702 N N . HIS A 1 95 ? 9.841 -5.647 0.061 1.00 78.38 95 HIS A N 1
ATOM 703 C CA . HIS A 1 95 ? 8.858 -5.019 0.948 1.00 78.38 95 HIS A CA 1
ATOM 704 C C . HIS A 1 95 ? 7.940 -4.057 0.190 1.00 78.38 95 HIS A C 1
ATOM 706 O O . HIS A 1 95 ? 6.731 -4.059 0.416 1.00 78.38 95 HIS A O 1
ATOM 712 N N . ALA A 1 96 ? 8.490 -3.269 -0.737 1.00 87.38 96 ALA A N 1
ATOM 713 C CA . ALA A 1 96 ? 7.689 -2.368 -1.560 1.00 87.38 96 ALA A CA 1
ATOM 714 C C . ALA A 1 96 ? 6.735 -3.155 -2.479 1.00 87.38 96 ALA A C 1
ATOM 716 O O . ALA A 1 96 ? 5.549 -2.842 -2.553 1.00 87.38 96 ALA A O 1
ATOM 717 N N . LYS A 1 97 ? 7.202 -4.247 -3.099 1.00 89.25 97 LYS A N 1
ATOM 718 C CA . LYS A 1 97 ? 6.334 -5.152 -3.875 1.00 89.25 97 LYS A CA 1
ATOM 719 C C . LYS A 1 97 ? 5.228 -5.772 -3.019 1.00 89.25 97 LYS A C 1
ATOM 721 O O . LYS A 1 97 ? 4.073 -5.788 -3.434 1.00 89.25 97 LYS A O 1
ATOM 726 N N . LEU A 1 98 ? 5.554 -6.239 -1.811 1.00 83.31 98 LEU A N 1
ATOM 727 C CA . LEU A 1 98 ? 4.571 -6.782 -0.871 1.00 83.31 98 LEU A CA 1
ATOM 728 C C . LEU A 1 98 ? 3.488 -5.742 -0.533 1.00 83.31 98 LEU A C 1
ATOM 730 O O . LEU A 1 98 ? 2.298 -6.054 -0.548 1.00 83.31 98 LEU A O 1
ATOM 734 N N . GLN A 1 99 ? 3.889 -4.499 -0.270 1.00 89.12 99 GLN A N 1
ATOM 735 C CA . GLN A 1 99 ? 2.965 -3.410 0.042 1.00 89.12 99 GLN A CA 1
ATOM 736 C C . GLN A 1 99 ? 2.094 -3.024 -1.164 1.00 89.12 99 GLN A C 1
ATOM 738 O O . GLN A 1 99 ? 0.895 -2.801 -0.998 1.00 89.12 99 GLN A O 1
ATOM 743 N N . LEU A 1 100 ? 2.650 -3.022 -2.381 1.00 93.56 100 LEU A N 1
ATOM 744 C CA . LEU A 1 100 ? 1.885 -2.815 -3.616 1.00 93.56 100 LEU A CA 1
ATOM 745 C C . LEU A 1 100 ? 0.886 -3.956 -3.875 1.00 93.56 100 LEU A C 1
ATOM 747 O O . LEU A 1 100 ? -0.263 -3.697 -4.223 1.00 93.56 100 LEU A O 1
ATOM 751 N N . GLY A 1 101 ? 1.276 -5.212 -3.639 1.00 91.06 101 GLY A N 1
ATOM 752 C CA . GLY A 1 101 ? 0.362 -6.356 -3.708 1.00 9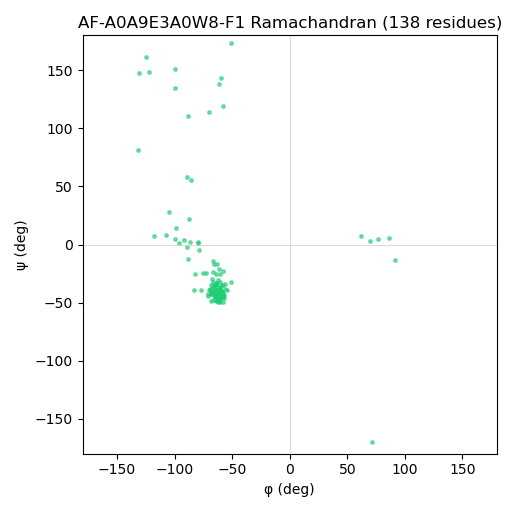1.06 101 GLY A CA 1
ATOM 753 C C . GLY A 1 101 ? -0.822 -6.210 -2.748 1.00 91.06 101 GLY A C 1
ATOM 754 O O . GLY A 1 101 ? -1.972 -6.433 -3.127 1.00 91.06 101 GLY A O 1
ATOM 755 N N . TYR A 1 102 ? -0.568 -5.750 -1.521 1.00 90.69 102 TYR A N 1
ATOM 756 C CA . TYR A 1 102 ? -1.631 -5.464 -0.556 1.00 90.69 102 TYR A CA 1
ATOM 757 C C . TYR A 1 102 ? -2.533 -4.304 -1.003 1.00 90.69 102 TYR A C 1
ATOM 759 O O . TYR A 1 102 ? -3.754 -4.393 -0.882 1.00 90.69 102 TYR A O 1
ATOM 767 N N . ALA A 1 103 ? -1.961 -3.250 -1.586 1.00 93.56 103 ALA A N 1
ATOM 768 C CA . ALA A 1 103 ? -2.728 -2.139 -2.141 1.00 93.56 103 ALA A CA 1
ATOM 769 C C . ALA A 1 103 ? -3.658 -2.581 -3.286 1.00 93.56 103 ALA A C 1
ATOM 771 O O . ALA A 1 103 ? -4.823 -2.185 -3.317 1.00 93.56 103 ALA A O 1
ATOM 772 N N . TYR A 1 104 ? -3.199 -3.463 -4.183 1.00 95.62 104 TYR A N 1
ATOM 773 C CA . TYR A 1 104 ? -4.063 -4.050 -5.212 1.00 95.62 104 TYR A CA 1
ATOM 774 C C . TYR A 1 104 ? -5.234 -4.828 -4.611 1.00 95.62 104 TYR A C 1
ATOM 776 O O . TYR A 1 104 ? -6.354 -4.715 -5.105 1.00 95.62 104 TYR A O 1
ATOM 784 N N . HIS A 1 105 ? -4.999 -5.583 -3.535 1.00 93.31 105 HIS A N 1
ATOM 785 C CA . HIS A 1 105 ? -6.065 -6.292 -2.831 1.00 93.31 105 HIS A CA 1
ATOM 786 C C . HIS A 1 105 ? -7.098 -5.326 -2.228 1.00 93.31 105 HIS A C 1
ATOM 788 O O . HIS A 1 105 ? -8.296 -5.522 -2.424 1.00 93.31 105 HIS A O 1
ATOM 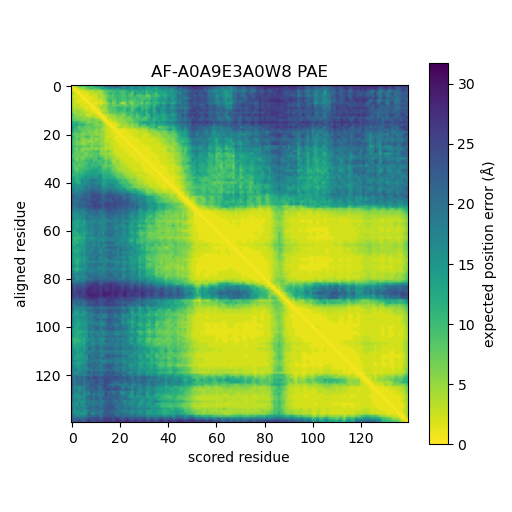794 N N . LEU A 1 106 ? -6.651 -4.256 -1.557 1.00 90.56 106 LEU A N 1
ATOM 795 C CA . LEU A 1 106 ? -7.542 -3.214 -1.026 1.00 90.56 106 LEU A CA 1
ATOM 796 C C . LEU A 1 106 ? -8.378 -2.544 -2.125 1.00 90.56 106 LEU A C 1
ATOM 798 O O . LEU A 1 106 ? -9.543 -2.220 -1.910 1.00 90.56 106 LEU A O 1
ATOM 802 N N . ALA A 1 107 ? -7.803 -2.397 -3.318 1.00 93.00 107 ALA A N 1
ATOM 803 C CA . ALA A 1 107 ? -8.476 -1.868 -4.496 1.00 93.00 107 ALA A CA 1
ATOM 804 C C . ALA A 1 107 ? -9.384 -2.879 -5.226 1.00 93.00 107 ALA A C 1
ATOM 806 O O . ALA A 1 107 ? -9.932 -2.546 -6.278 1.00 93.00 107 ALA A O 1
ATOM 807 N N . GLY A 1 108 ? -9.520 -4.112 -4.725 1.00 92.75 108 GLY A N 1
ATOM 808 C CA . GLY A 1 108 ? -10.306 -5.181 -5.352 1.00 92.75 108 GLY A CA 1
ATOM 809 C C . GLY A 1 108 ? -9.635 -5.858 -6.557 1.00 92.75 108 GLY A C 1
ATOM 810 O O . GLY A 1 108 ? -10.232 -6.730 -7.183 1.00 92.75 108 GLY A O 1
ATOM 811 N N . GLN A 1 109 ? -8.386 -5.516 -6.885 1.00 95.25 109 GLN A N 1
ATOM 812 C CA . GLN A 1 109 ? -7.626 -6.074 -8.011 1.00 95.25 109 GLN A CA 1
ATOM 813 C C . GLN A 1 109 ? -6.851 -7.338 -7.593 1.00 95.25 109 GLN A C 1
ATOM 815 O O . GLN A 1 109 ? -5.628 -7.409 -7.714 1.00 95.25 109 GLN A O 1
ATOM 820 N N . ASN A 1 110 ? -7.562 -8.357 -7.096 1.00 92.88 110 ASN A N 1
ATOM 821 C CA . ASN A 1 110 ? -6.951 -9.562 -6.510 1.00 92.88 110 ASN A CA 1
ATOM 822 C C . ASN A 1 110 ? -6.021 -10.323 -7.472 1.00 92.88 110 ASN A C 1
ATOM 824 O O . ASN A 1 110 ? -4.994 -10.839 -7.036 1.00 92.88 110 ASN A O 1
ATOM 828 N N . ALA A 1 111 ? -6.327 -10.357 -8.773 1.00 94.38 111 ALA A N 1
ATOM 829 C CA . ALA A 1 111 ? -5.460 -10.992 -9.769 1.00 94.38 111 ALA A CA 1
ATOM 830 C C . ALA A 1 111 ? -4.073 -10.324 -9.830 1.00 94.38 111 ALA A C 1
ATOM 832 O O . ALA A 1 111 ? -3.050 -11.004 -9.734 1.00 94.38 111 ALA A O 1
ATOM 833 N N . LYS A 1 112 ? -4.037 -8.985 -9.883 1.00 94.12 112 LYS A N 1
ATOM 834 C CA . LYS A 1 112 ? -2.785 -8.215 -9.855 1.00 94.12 112 LYS A CA 1
ATOM 835 C C . LYS A 1 112 ? -2.079 -8.303 -8.507 1.00 94.12 112 LYS A C 1
ATOM 837 O O . LYS A 1 112 ? -0.854 -8.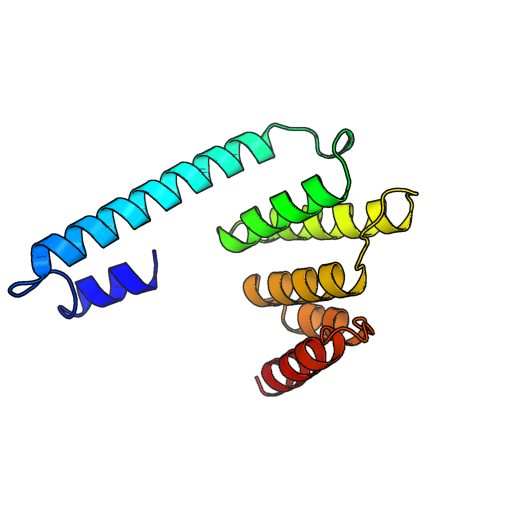356 -8.460 1.00 94.12 112 LYS A O 1
ATOM 842 N N . ALA A 1 113 ? -2.838 -8.363 -7.410 1.00 92.25 113 ALA A N 1
ATOM 843 C CA . ALA A 1 113 ? -2.276 -8.591 -6.083 1.00 92.25 113 ALA A CA 1
ATOM 844 C C . ALA A 1 113 ? -1.487 -9.910 -6.045 1.00 92.25 113 ALA A C 1
ATOM 846 O O . ALA A 1 113 ? -0.326 -9.921 -5.644 1.00 92.25 113 ALA A O 1
ATOM 847 N N . VAL A 1 114 ? -2.086 -11.006 -6.528 1.00 93.75 114 VAL A N 1
ATOM 848 C CA . VAL A 1 114 ? -1.441 -12.326 -6.611 1.00 93.75 114 VAL A CA 1
ATOM 849 C C . VAL A 1 114 ? -0.200 -12.294 -7.499 1.00 93.75 114 VAL A C 1
ATOM 851 O O . VAL A 1 114 ? 0.834 -12.830 -7.103 1.00 93.75 114 VAL A O 1
ATOM 854 N N . GLU A 1 115 ? -0.278 -11.671 -8.674 1.00 94.50 115 GLU A N 1
ATOM 855 C CA . GLU A 1 115 ? 0.878 -11.502 -9.560 1.00 94.50 115 GLU A CA 1
ATOM 856 C C . GLU A 1 115 ? 2.020 -10.763 -8.854 1.00 94.50 115 GLU A C 1
ATOM 858 O O . GLU A 1 115 ? 3.161 -11.225 -8.853 1.00 94.50 115 GLU A O 1
ATOM 863 N N . MET A 1 116 ? 1.708 -9.666 -8.164 1.00 91.25 116 MET A N 1
ATOM 864 C CA . MET A 1 116 ? 2.704 -8.889 -7.437 1.00 91.25 116 MET A CA 1
ATOM 865 C C . MET A 1 116 ? 3.322 -9.676 -6.275 1.00 91.25 116 MET A C 1
ATOM 867 O O . MET A 1 116 ? 4.540 -9.657 -6.101 1.00 91.25 116 MET A O 1
ATOM 871 N N . PHE A 1 117 ? 2.518 -10.426 -5.514 1.00 86.44 117 PHE A N 1
ATOM 872 C CA . PHE A 1 117 ? 3.015 -11.264 -4.421 1.00 86.44 117 PHE A CA 1
ATOM 873 C C . PHE A 1 117 ? 3.949 -12.382 -4.902 1.00 86.44 117 PHE A C 1
ATOM 875 O O . PHE A 1 117 ? 4.910 -12.703 -4.206 1.00 86.44 117 PHE A O 1
ATOM 882 N N . LYS A 1 118 ? 3.733 -12.942 -6.099 1.00 90.62 118 LYS A N 1
ATOM 883 C CA . LYS A 1 118 ? 4.648 -13.939 -6.689 1.00 90.62 118 LYS A CA 1
ATOM 884 C C . LYS A 1 118 ? 6.042 -13.370 -6.978 1.00 90.62 118 LYS A C 1
ATOM 886 O O . LYS A 1 118 ? 7.013 -14.121 -6.970 1.00 90.62 118 LYS A O 1
ATOM 891 N N . ASN A 1 119 ? 6.148 -12.058 -7.180 1.00 88.75 119 ASN A N 1
ATOM 892 C CA . ASN A 1 119 ? 7.408 -11.366 -7.454 1.00 88.75 119 ASN A CA 1
ATOM 893 C C . ASN A 1 119 ? 8.181 -10.949 -6.186 1.00 88.75 119 ASN A C 1
ATOM 895 O O . ASN A 1 119 ? 9.232 -10.310 -6.303 1.00 88.75 119 ASN A O 1
ATOM 899 N N . VAL A 1 120 ? 7.675 -11.276 -4.989 1.00 83.12 120 VAL A N 1
ATOM 900 C CA . VAL A 1 120 ? 8.323 -11.008 -3.694 1.00 83.12 120 VAL A CA 1
ATOM 901 C C . VAL A 1 120 ? 9.245 -12.175 -3.335 1.00 83.12 120 VAL A C 1
ATOM 903 O O . VAL A 1 120 ? 8.776 -13.266 -3.011 1.00 83.12 120 VAL A O 1
ATOM 906 N N . GLN A 1 121 ? 10.558 -11.942 -3.354 1.00 80.81 121 GLN A N 1
ATOM 907 C CA . GLN A 1 121 ? 11.576 -12.985 -3.129 1.00 80.81 121 GLN A CA 1
ATOM 908 C C . GLN A 1 121 ? 12.451 -12.738 -1.885 1.00 80.81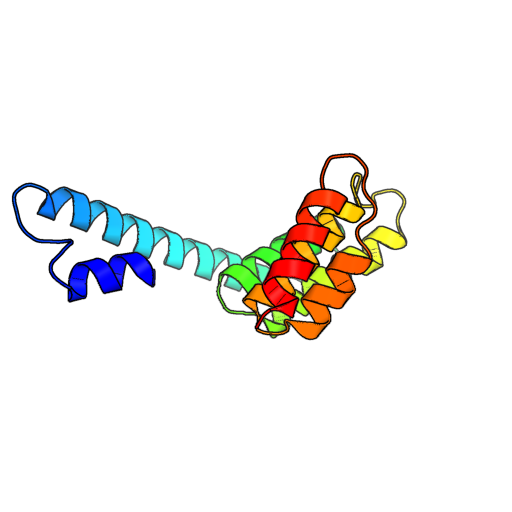 121 GLN A C 1
ATOM 910 O O . GLN A 1 121 ? 13.398 -13.482 -1.635 1.00 80.81 121 GLN A O 1
ATOM 915 N N . GLY A 1 122 ? 12.112 -11.730 -1.074 1.00 68.25 122 GLY A N 1
ATOM 916 C CA . GLY A 1 122 ? 12.885 -11.329 0.104 1.00 68.25 122 GLY A CA 1
ATOM 917 C C . GLY A 1 122 ? 12.999 -12.424 1.172 1.00 68.25 122 GLY A C 1
ATOM 918 O O . GLY A 1 122 ? 12.025 -13.111 1.497 1.00 68.25 122 GLY A O 1
ATOM 919 N N . THR A 1 123 ? 14.194 -12.565 1.747 1.00 61.97 123 THR A N 1
ATOM 920 C CA . THR A 1 123 ? 14.542 -13.582 2.759 1.00 61.97 123 THR A CA 1
ATOM 921 C C . THR A 1 123 ? 14.288 -13.132 4.201 1.00 61.97 123 THR A C 1
ATOM 923 O O . THR A 1 123 ? 14.422 -13.910 5.140 1.00 61.97 123 THR A O 1
ATOM 926 N N . ASP A 1 124 ? 13.844 -11.894 4.379 1.00 63.22 124 ASP A N 1
ATOM 927 C CA . ASP A 1 124 ? 13.545 -11.212 5.640 1.00 63.22 124 ASP A CA 1
ATOM 928 C C . ASP A 1 124 ? 12.102 -11.439 6.135 1.00 63.22 124 ASP A C 1
ATOM 930 O O . ASP A 1 124 ? 11.554 -10.643 6.898 1.00 63.22 124 ASP A O 1
ATOM 934 N N . GLY A 1 125 ? 11.467 -12.519 5.673 1.00 64.62 125 GLY A N 1
ATOM 935 C CA . GLY A 1 125 ? 10.069 -12.852 5.955 1.00 64.62 125 GLY A CA 1
ATOM 936 C C . GLY A 1 125 ? 9.065 -12.301 4.935 1.00 64.62 125 GLY A C 1
ATOM 937 O O . GLY A 1 125 ? 7.931 -12.787 4.892 1.00 64.62 125 GLY A O 1
ATOM 938 N N . ALA A 1 126 ? 9.465 -11.376 4.053 1.00 68.00 126 ALA A N 1
ATOM 939 C CA . ALA A 1 126 ? 8.579 -10.808 3.034 1.00 68.00 126 ALA A CA 1
ATOM 940 C C . ALA A 1 126 ? 8.007 -11.873 2.083 1.00 68.00 126 ALA A C 1
ATOM 942 O O . ALA A 1 126 ? 6.801 -11.890 1.832 1.00 68.00 126 ALA A O 1
ATOM 943 N N . ALA A 1 127 ? 8.838 -12.811 1.608 1.00 66.50 127 ALA A N 1
ATOM 944 C CA . ALA A 1 127 ? 8.384 -13.889 0.727 1.00 66.50 127 ALA A CA 1
ATOM 945 C C . ALA A 1 127 ? 7.416 -14.860 1.426 1.00 66.50 127 ALA A C 1
ATOM 947 O O . ALA A 1 127 ? 6.476 -15.361 0.810 1.00 66.50 127 ALA A O 1
ATOM 948 N N . ALA A 1 1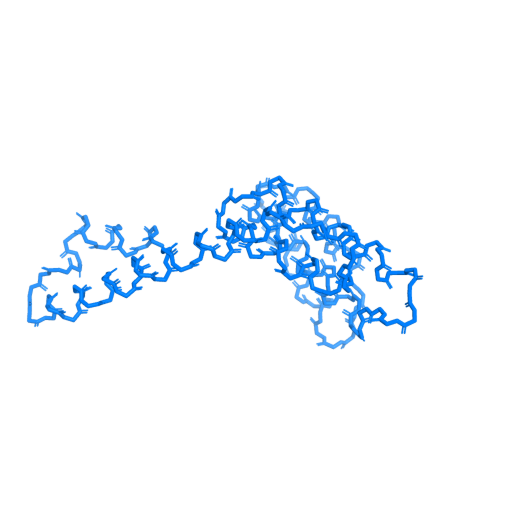28 ? 7.607 -15.123 2.724 1.00 65.38 128 ALA A N 1
ATOM 949 C CA . ALA A 1 128 ? 6.694 -15.976 3.483 1.00 65.38 128 ALA A CA 1
ATOM 950 C C . ALA A 1 128 ? 5.303 -15.337 3.591 1.00 65.38 128 ALA A C 1
ATOM 952 O O . ALA A 1 128 ? 4.298 -15.992 3.312 1.00 65.38 128 ALA A O 1
ATOM 953 N N . LEU A 1 129 ? 5.253 -14.042 3.908 1.00 68.31 129 LEU A N 1
ATOM 954 C CA . LEU A 1 129 ? 4.007 -13.287 3.980 1.00 68.31 129 LEU A CA 1
ATOM 955 C C . LEU A 1 129 ? 3.325 -13.165 2.607 1.00 68.31 129 LEU A C 1
ATOM 957 O O . LEU A 1 129 ? 2.114 -13.355 2.509 1.00 68.31 129 LEU A O 1
ATOM 961 N N . ALA A 1 130 ? 4.084 -12.934 1.534 1.00 73.81 130 ALA A N 1
ATOM 962 C CA . ALA A 1 130 ? 3.543 -12.901 0.176 1.00 73.81 130 ALA A CA 1
ATOM 963 C C . ALA A 1 130 ? 2.898 -14.238 -0.232 1.00 73.81 130 ALA A C 1
ATOM 965 O O . ALA A 1 130 ? 1.788 -14.252 -0.766 1.00 73.81 130 ALA A O 1
ATOM 966 N N . ARG A 1 131 ? 3.531 -15.376 0.090 1.00 76.94 131 ARG A N 1
ATOM 967 C CA . ARG A 1 131 ? 2.953 -16.711 -0.153 1.00 76.94 131 ARG A CA 1
ATOM 968 C C . ARG A 1 131 ? 1.630 -16.920 0.587 1.00 76.94 131 ARG A C 1
ATOM 970 O O . ARG A 1 131 ? 0.691 -17.454 -0.000 1.00 76.94 131 ARG A O 1
ATOM 977 N N . LEU A 1 132 ? 1.524 -16.469 1.840 1.00 74.50 132 LEU A N 1
ATOM 978 C CA . LEU A 1 132 ? 0.268 -16.536 2.600 1.00 74.50 132 LEU A CA 1
ATOM 979 C C . LEU A 1 132 ? -0.851 -15.737 1.922 1.00 74.50 132 LEU A C 1
ATOM 981 O O . LEU A 1 132 ? -1.982 -16.215 1.832 1.00 74.50 132 LEU A O 1
ATOM 985 N N . TRP A 1 133 ? -0.535 -14.551 1.399 1.00 80.69 133 TRP A N 1
ATOM 986 C CA . TRP A 1 133 ? -1.492 -13.755 0.635 1.00 80.69 133 TRP A CA 1
ATOM 987 C C . TRP A 1 133 ? -1.931 -14.438 -0.661 1.00 80.69 133 TRP A C 1
ATOM 989 O O . TRP A 1 133 ? -3.127 -14.463 -0.939 1.00 80.69 133 TRP A O 1
ATOM 999 N N . VAL A 1 134 ? -1.014 -15.052 -1.417 1.00 85.38 134 VAL A N 1
ATOM 1000 C CA . VAL A 1 134 ? -1.371 -15.833 -2.618 1.00 85.38 134 VAL A CA 1
ATOM 1001 C C . VAL A 1 134 ? -2.347 -16.958 -2.271 1.00 85.38 134 VAL A C 1
ATOM 1003 O O . VAL A 1 134 ? -3.356 -17.116 -2.950 1.00 85.38 134 VAL A O 1
ATOM 1006 N N . ILE A 1 135 ? -2.095 -17.699 -1.187 1.00 80.38 135 ILE A N 1
ATOM 1007 C CA . ILE A 1 135 ? -2.990 -18.773 -0.729 1.00 80.38 135 ILE A CA 1
ATOM 1008 C C . ILE A 1 135 ? -4.365 -18.217 -0.337 1.00 80.38 135 ILE A C 1
ATOM 1010 O O . ILE A 1 135 ? -5.387 -18.793 -0.700 1.00 80.38 135 ILE A O 1
ATOM 1014 N N . LYS A 1 136 ? -4.405 -17.104 0.405 1.00 81.69 136 LYS A N 1
ATOM 1015 C CA . LYS A 1 136 ? -5.657 -16.467 0.836 1.00 81.69 136 LYS A CA 1
ATOM 1016 C C . LYS A 1 136 ? -6.491 -15.986 -0.353 1.00 81.69 136 LYS A C 1
ATOM 1018 O O . LYS A 1 136 ? -7.699 -16.183 -0.355 1.00 81.69 136 LYS A O 1
ATOM 1023 N N . LEU A 1 137 ? -5.856 -15.350 -1.336 1.00 86.38 137 LEU A N 1
ATOM 1024 C CA . LEU A 1 137 ? -6.540 -14.750 -2.484 1.00 86.38 137 LEU A CA 1
ATOM 1025 C C . LEU A 1 137 ? -6.866 -15.757 -3.591 1.00 86.38 137 LEU A C 1
ATOM 1027 O O . LEU A 1 137 ? -7.811 -15.533 -4.332 1.00 86.38 137 LEU A O 1
ATOM 1031 N N . GLY A 1 138 ? -6.125 -16.862 -3.694 1.00 75.94 138 GLY A N 1
ATOM 1032 C CA . GLY A 1 138 ? -6.419 -17.951 -4.633 1.00 75.94 138 GLY A CA 1
ATOM 1033 C C . GLY A 1 138 ? -7.540 -18.895 -4.184 1.00 75.94 138 GLY A C 1
ATOM 1034 O O . GLY A 1 138 ? -7.889 -19.806 -4.924 1.00 75.94 138 GLY A O 1
ATOM 1035 N N . ARG A 1 139 ? -8.077 -18.711 -2.971 1.00 65.44 139 ARG A N 1
ATOM 1036 C CA . ARG A 1 139 ? -9.222 -19.464 -2.424 1.00 65.44 139 ARG A CA 1
ATOM 1037 C C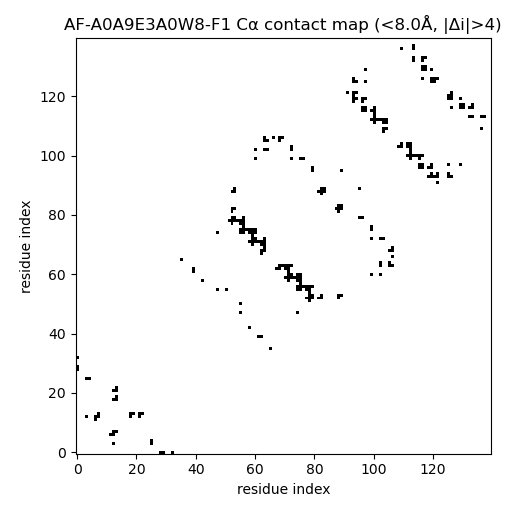 . ARG A 1 139 ? -10.556 -18.706 -2.519 1.00 65.44 139 ARG A C 1
ATOM 1039 O O . ARG A 1 139 ? -11.534 -19.170 -1.940 1.00 65.44 139 ARG A O 1
ATOM 1046 N N . GLY A 1 140 ? -10.566 -17.534 -3.154 1.00 51.69 140 GLY A N 1
ATOM 1047 C CA . GLY A 1 140 ? -11.743 -16.676 -3.323 1.00 51.69 140 GLY A CA 1
ATOM 1048 C C . GLY A 1 140 ? -12.348 -16.768 -4.711 1.00 51.69 140 GLY A C 1
ATOM 1049 O O . GLY A 1 140 ? -11.594 -17.094 -5.653 1.00 51.69 140 GLY A O 1
#

Mean predicted aligned error: 10.78 Å

Solvent-accessible surface area (backbone atoms only — not comparable to full-atom values): 7501 Å² total; per-residue (Å²): 110,78,68,63,56,51,33,40,76,69,57,78,34,63,52,74,96,55,18,69,59,43,48,52,53,51,53,50,51,52,48,51,54,51,52,50,52,48,56,47,58,54,57,70,73,50,73,63,88,86,48,58,33,66,56,34,21,53,54,11,50,54,30,34,77,66,74,39,32,73,64,8,50,53,29,29,52,49,13,54,54,49,19,76,74,43,99,83,32,64,95,52,55,31,55,53,36,41,52,50,15,52,47,28,42,76,60,69,39,50,70,60,12,39,57,34,20,72,70,22,75,37,88,86,52,44,25,60,55,22,52,52,49,39,58,60,60,71,72,106

Secondary structure (DSSP, 8-state):
-HHHHHHHHTTSSS-STTHHHHHHHHHHHHHHHHHHHHHHHHHHHS-GGGS-HHHHHHHHHHHHHTT-HHHHHHHHHHHHHHHHTSTT--SSHHHHHHHHHHHHHHTT-HHHHHHHHHT---TTTHHHHHHHHHHHHTT-

pLDDT: mean 74.68, std 14.25, range [44.56, 95.62]

Foldseek 3Di:
DVPLVVCVVVVVELDDPCNVVSVVVVVVVVVVLVVLVVLLVVVVPDDCVPPQLVVLLVSLLSCLVNVVLPSSLVSLVSSLVVLVVDPNHDPQSLVSLLSSLVSCVSNVNLVVSLVSLVVRDDPPCSVVVSVVSNVVSVVD

Sequence (140 aa):
ARVIDKGYQAGLLGTGADAARHKRLKDLAAKNVADDKKAIADAEKQDPSNKDAKTVFNEGFNLVLNDKNAKGLAMMEQGLKTAGNSASGFRRPDHAKLQLGYAYHLAGQNAKAVEMFKNVQGTDGAAALARLWVIKLGRG